Protein AF-A0A7T4YGW3-F1 (afdb_monomer)

Mean predicted aligned error: 8.23 Å

pLDDT: mean 82.44, std 10.46, range [55.91, 94.25]

Solvent-accessible surface area (backbone atoms only — not comparable to full-atom values): 4177 Å² total; per-residue (Å²): 128,96,67,61,78,91,74,65,68,73,78,86,70,78,62,88,58,62,56,52,52,70,69,59,38,51,55,56,32,34,78,68,73,73,41,52,87,90,83,48,70,87,66,89,67,79,90,45,72,46,76,87,79,81,75,76,79,83,128

Secondary structure (DSSP, 8-state):
----GGG--SGGG-PPPSB--HHHHHHHHHHTTS--TTT--SSSPPP-B-----PPPP-

Sequence (59 aa):
MSIDPSLKSGSGLSKHRNVLTRAERIEKLAANGKFDKDSGDPLGLPKVGSRKVVTGKKK

Foldseek 3Di:
DDDDPVPPDPPPPVDDDFFDDLVVLQVVCVVVVNADPPPGDSPPGDTDTDDDDDDDDDD

Structure (mmCIF, N/CA/C/O backbone):
data_AF-A0A7T4YGW3-F1
#
_entry.id   AF-A0A7T4YGW3-F1
#
loop_
_atom_site.group_PDB
_atom_site.id
_atom_site.type_symbol
_atom_site.label_atom_id
_atom_site.label_alt_id
_atom_site.label_comp_id
_atom_site.label_asym_id
_atom_site.label_entity_id
_atom_site.label_seq_id
_atom_site.pdbx_PDB_ins_code
_atom_site.Cartn_x
_atom_site.Cartn_y
_atom_site.Cartn_z
_atom_site.occupancy
_atom_site.B_iso_or_equiv
_atom_site.auth_seq_id
_atom_site.auth_comp_id
_atom_site.auth_asym_id
_atom_site.auth_atom_id
_atom_site.pdbx_PDB_model_num
ATOM 1 N N . MET A 1 1 ? 0.750 4.153 6.435 1.00 60.44 1 MET A N 1
ATOM 2 C CA . MET A 1 1 ? 0.859 5.588 6.759 1.00 60.44 1 MET A CA 1
ATOM 3 C C . MET A 1 1 ? 2.119 5.713 7.579 1.00 60.44 1 MET A C 1
ATOM 5 O O . MET A 1 1 ? 2.214 5.006 8.574 1.00 60.44 1 MET A O 1
ATOM 9 N N . SER A 1 2 ? 3.111 6.458 7.100 1.00 60.78 2 SER A N 1
ATOM 10 C CA . SER A 1 2 ? 4.309 6.738 7.890 1.00 60.78 2 SER A CA 1
ATOM 11 C C . SER A 1 2 ? 3.884 7.578 9.088 1.00 60.78 2 SER A C 1
ATOM 13 O O . SER A 1 2 ? 3.259 8.621 8.913 1.00 60.78 2 SER A O 1
ATOM 15 N N . ILE A 1 3 ? 4.154 7.079 10.286 1.00 73.56 3 ILE A N 1
ATOM 16 C CA . ILE A 1 3 ? 4.018 7.830 11.527 1.00 73.56 3 ILE A CA 1
ATOM 17 C C . ILE A 1 3 ? 5.421 7.964 12.099 1.00 73.56 3 ILE A C 1
ATOM 19 O O . ILE A 1 3 ? 6.206 7.01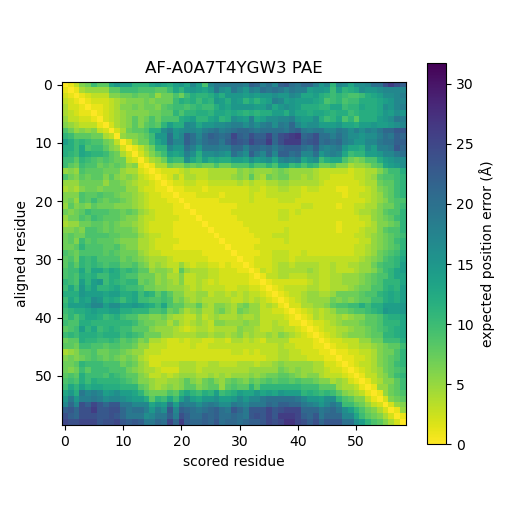7 11.994 1.00 73.56 3 ILE A O 1
ATOM 23 N N . ASP A 1 4 ? 5.743 9.131 12.641 1.00 82.31 4 ASP A N 1
ATOM 24 C CA . ASP A 1 4 ? 7.015 9.304 13.328 1.00 82.31 4 ASP A CA 1
ATOM 25 C C . ASP A 1 4 ? 7.088 8.332 14.524 1.00 82.31 4 ASP A C 1
ATOM 27 O O . ASP A 1 4 ? 6.078 8.168 15.221 1.00 82.31 4 ASP A O 1
ATOM 31 N N . PRO A 1 5 ? 8.224 7.653 14.770 1.00 76.88 5 PRO A N 1
ATOM 32 C CA . PRO A 1 5 ? 8.346 6.686 15.859 1.00 76.88 5 PRO A CA 1
ATOM 33 C C . PRO A 1 5 ? 7.965 7.245 17.237 1.00 76.88 5 PRO A C 1
ATOM 35 O O . PRO A 1 5 ? 7.433 6.490 18.052 1.00 76.88 5 PRO A O 1
ATOM 38 N N . SER A 1 6 ? 8.170 8.546 17.480 1.00 81.62 6 SER A N 1
ATOM 39 C CA . SER A 1 6 ? 7.809 9.212 18.742 1.00 81.62 6 SER A CA 1
ATOM 40 C C . SER A 1 6 ? 6.295 9.329 18.963 1.00 81.62 6 SER A C 1
ATOM 42 O O . SER A 1 6 ? 5.833 9.366 20.100 1.00 81.62 6 SER A O 1
ATOM 44 N N . LEU A 1 7 ? 5.501 9.317 17.887 1.00 75.94 7 LEU A N 1
ATOM 45 C CA . LEU A 1 7 ? 4.037 9.435 17.911 1.00 75.94 7 LEU A CA 1
ATOM 46 C C . LEU A 1 7 ? 3.326 8.072 17.971 1.00 75.94 7 LEU A C 1
ATOM 48 O O . LEU A 1 7 ? 2.103 7.984 17.831 1.00 75.94 7 LEU A O 1
ATOM 52 N N . LYS A 1 8 ? 4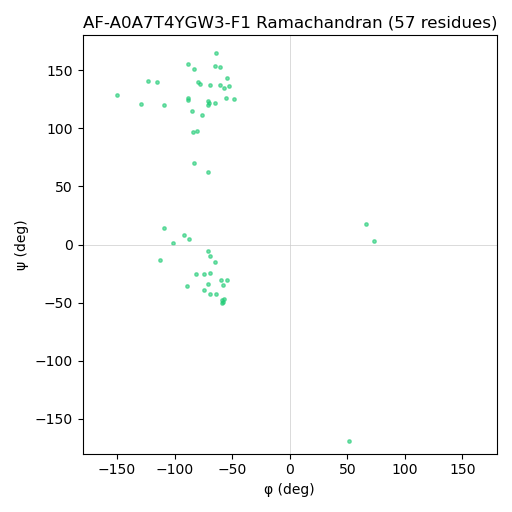.076 6.981 18.155 1.00 73.06 8 LYS A N 1
ATOM 53 C CA . LYS A 1 8 ? 3.558 5.610 18.153 1.00 73.06 8 LYS A CA 1
ATOM 54 C C . LYS A 1 8 ? 2.989 5.234 19.532 1.00 73.06 8 LYS A C 1
ATOM 56 O O . LYS A 1 8 ? 3.550 4.411 20.248 1.00 73.06 8 LYS A O 1
ATOM 61 N N . SER A 1 9 ? 1.861 5.830 19.915 1.00 68.94 9 SER A N 1
ATOM 62 C CA . SER A 1 9 ? 1.146 5.507 21.158 1.00 68.94 9 SER A CA 1
ATOM 63 C C . SER A 1 9 ? 0.280 4.243 21.009 1.00 68.94 9 SER A C 1
ATOM 65 O O . SER A 1 9 ? -0.842 4.300 20.517 1.00 68.94 9 SER A O 1
ATOM 67 N N . GLY A 1 10 ? 0.783 3.080 21.443 1.00 69.94 10 GLY A N 1
ATOM 68 C CA . GLY A 1 10 ? -0.006 1.843 21.611 1.00 69.94 10 GLY A CA 1
ATOM 69 C C . GLY A 1 10 ? -0.861 1.380 20.407 1.00 69.94 10 GLY A C 1
ATOM 70 O O . GLY A 1 10 ? -0.733 1.852 19.279 1.00 69.94 10 GLY A O 1
ATOM 71 N N . SER A 1 11 ? -1.750 0.402 20.625 1.00 65.69 11 SER A N 1
ATOM 72 C CA . SER A 1 11 ? -2.554 -0.246 19.565 1.00 65.69 11 SER A CA 1
ATOM 73 C C . SER A 1 11 ? -3.668 0.628 18.960 1.00 65.69 11 SER A C 1
ATOM 75 O O . SER A 1 11 ? -4.293 0.224 17.976 1.00 65.69 11 SER A O 1
ATOM 77 N N . GLY A 1 12 ? -3.901 1.837 19.488 1.00 60.94 12 GLY A N 1
ATOM 78 C CA . GLY A 1 12 ? -5.018 2.716 19.107 1.00 60.94 12 GLY A CA 1
ATOM 79 C C . GLY A 1 12 ? -4.984 3.223 17.658 1.00 60.94 12 GLY A C 1
ATOM 80 O O . GLY A 1 12 ? -5.997 3.681 17.129 1.00 60.94 12 GLY A O 1
ATOM 81 N N . LEU A 1 13 ? -3.838 3.103 16.982 1.00 62.31 13 LEU A N 1
ATOM 82 C CA . LEU A 1 13 ? -3.643 3.515 15.589 1.00 62.31 13 LEU A CA 1
ATOM 83 C C . LEU A 1 13 ? -3.483 2.342 14.612 1.00 62.31 13 LEU A C 1
ATOM 85 O O . LEU A 1 13 ? -3.108 2.569 13.458 1.00 62.31 13 LEU A O 1
ATOM 89 N N . SER A 1 14 ? -3.819 1.108 15.015 1.00 70.38 14 SER A N 1
ATOM 90 C CA . SER A 1 14 ? -3.925 -0.045 14.103 1.00 70.38 14 SER A CA 1
ATOM 91 C C . SER A 1 14 ? -5.160 0.084 13.198 1.00 70.38 14 SER A C 1
ATOM 93 O O . SER A 1 14 ? -6.124 -0.679 13.255 1.00 70.38 14 SER A O 1
ATOM 95 N N . LYS A 1 15 ? -5.174 1.134 12.377 1.00 75.44 15 LYS A N 1
ATOM 96 C CA . LYS A 1 15 ? -6.212 1.397 11.387 1.00 75.44 15 LYS A CA 1
ATOM 97 C C . LYS A 1 15 ? -5.914 0.598 10.127 1.00 75.44 15 LYS A C 1
ATOM 99 O O . LYS A 1 15 ? -4.765 0.332 9.768 1.00 75.44 15 LYS A O 1
ATOM 104 N N . HIS A 1 16 ? -6.977 0.252 9.416 1.00 81.44 16 HIS A N 1
ATOM 105 C CA . HIS A 1 16 ? -6.867 -0.316 8.083 1.00 81.44 16 HIS A CA 1
ATOM 106 C C . HIS A 1 16 ? -6.091 0.639 7.153 1.00 81.44 16 HIS A C 1
ATOM 108 O O . HIS A 1 16 ? -6.331 1.846 7.140 1.00 81.44 16 HIS A O 1
ATOM 114 N N . ARG A 1 17 ? -5.150 0.097 6.371 1.00 85.81 17 ARG A N 1
ATOM 115 C CA . ARG A 1 17 ? -4.372 0.866 5.388 1.00 85.81 17 ARG A CA 1
ATOM 116 C C . ARG A 1 17 ? -5.187 1.080 4.116 1.00 85.81 17 ARG A C 1
ATOM 118 O O . ARG A 1 17 ? -5.825 0.153 3.649 1.00 85.81 17 ARG A O 1
ATOM 125 N N . ASN A 1 18 ? -5.121 2.266 3.517 1.00 87.00 18 ASN A N 1
ATOM 126 C CA . ASN A 1 18 ? -5.874 2.557 2.288 1.00 87.00 18 ASN A CA 1
ATOM 127 C C . ASN A 1 18 ? -5.187 2.035 1.017 1.00 87.00 18 ASN A C 1
ATOM 129 O O . ASN A 1 18 ? -5.857 1.763 0.027 1.00 87.00 18 ASN A O 1
ATOM 133 N N . VAL A 1 19 ? -3.861 1.881 1.037 1.00 91.44 19 VAL A N 1
ATOM 134 C CA . VAL A 1 19 ? -3.055 1.404 -0.097 1.00 91.44 19 VAL A CA 1
ATOM 135 C C . VAL A 1 19 ? -2.270 0.175 0.345 1.00 91.44 19 VAL A C 1
ATOM 137 O O . VAL A 1 19 ? -1.778 0.128 1.476 1.00 91.44 19 VAL A O 1
ATOM 140 N N . LEU A 1 20 ? -2.175 -0.805 -0.548 1.00 91.62 20 LEU A N 1
ATOM 141 C CA . LEU A 1 20 ? -1.376 -2.010 -0.359 1.00 91.62 20 LEU A CA 1
ATOM 142 C C . LEU A 1 20 ? 0.124 -1.689 -0.275 1.00 91.62 20 LEU A C 1
ATOM 144 O O . LEU A 1 20 ? 0.601 -0.687 -0.824 1.00 91.62 20 LEU A O 1
ATOM 148 N N . THR A 1 21 ? 0.881 -2.547 0.405 1.00 91.25 21 THR A N 1
ATOM 149 C CA . THR A 1 21 ? 2.349 -2.451 0.427 1.00 91.25 21 THR A CA 1
ATOM 150 C C . THR A 1 21 ? 2.920 -2.671 -0.968 1.00 91.25 21 THR A C 1
ATOM 152 O O . THR A 1 21 ? 2.236 -3.126 -1.880 1.00 91.25 21 THR A O 1
ATOM 155 N N . ARG A 1 22 ? 4.187 -2.312 -1.185 1.00 92.38 22 ARG A N 1
ATOM 156 C CA . ARG A 1 22 ? 4.813 -2.484 -2.502 1.00 92.38 22 ARG A CA 1
ATOM 157 C C . ARG A 1 22 ? 4.768 -3.944 -2.976 1.00 92.38 22 ARG A C 1
ATOM 159 O O . ARG A 1 22 ? 4.343 -4.165 -4.101 1.00 92.38 22 ARG A O 1
ATOM 166 N N . ALA A 1 23 ? 5.118 -4.900 -2.114 1.00 91.62 23 ALA A N 1
ATOM 167 C CA . ALA A 1 23 ? 5.055 -6.330 -2.428 1.00 91.62 23 ALA A CA 1
ATOM 168 C C . ALA A 1 23 ? 3.628 -6.769 -2.804 1.00 91.62 23 ALA A C 1
ATOM 170 O O . ALA A 1 23 ? 3.404 -7.284 -3.895 1.00 91.62 23 ALA A O 1
ATOM 171 N N . GLU A 1 24 ? 2.641 -6.420 -1.972 1.00 92.88 24 GLU A N 1
ATOM 172 C CA . GLU A 1 24 ? 1.221 -6.698 -2.239 1.00 92.88 24 GLU A CA 1
ATOM 173 C C . GLU A 1 24 ? 0.738 -6.065 -3.565 1.00 92.88 24 GLU A C 1
ATOM 175 O O . GLU A 1 24 ? -0.104 -6.622 -4.271 1.00 92.88 24 GLU A O 1
ATOM 180 N N . ARG A 1 25 ? 1.253 -4.881 -3.929 1.00 94.25 25 ARG A N 1
ATOM 181 C CA . ARG A 1 25 ? 0.927 -4.224 -5.205 1.00 94.25 25 ARG A CA 1
ATOM 182 C C . ARG A 1 25 ? 1.510 -4.960 -6.400 1.00 94.25 25 ARG A C 1
ATOM 184 O O . ARG A 1 25 ? 0.795 -5.103 -7.385 1.00 94.25 25 ARG A O 1
ATOM 191 N N . ILE A 1 26 ? 2.758 -5.413 -6.313 1.00 93.19 26 ILE A N 1
ATOM 192 C CA . ILE A 1 26 ? 3.417 -6.193 -7.370 1.00 93.19 26 ILE A CA 1
ATOM 193 C C . ILE A 1 26 ? 2.608 -7.454 -7.659 1.00 93.19 26 ILE A C 1
ATOM 195 O O . ILE A 1 26 ? 2.238 -7.700 -8.803 1.00 93.19 26 ILE A O 1
ATOM 199 N N . GLU A 1 27 ? 2.245 -8.203 -6.620 1.00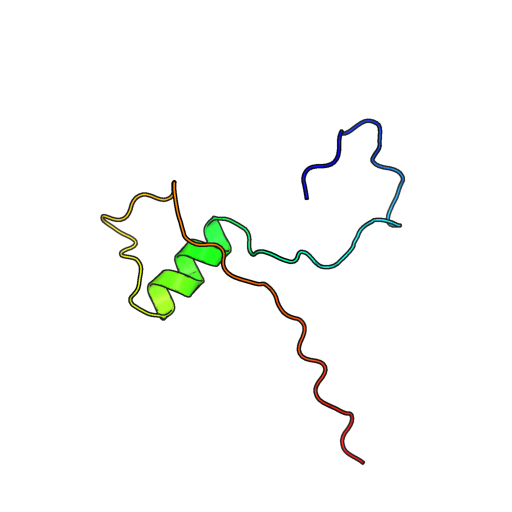 93.44 27 GLU A N 1
ATOM 200 C CA . GLU A 1 27 ? 1.444 -9.422 -6.756 1.00 93.44 27 GLU A CA 1
ATOM 201 C C . GLU A 1 27 ? 0.090 -9.149 -7.410 1.00 93.44 27 GLU A C 1
ATOM 203 O O . GLU A 1 27 ? -0.292 -9.824 -8.367 1.00 93.44 27 GLU A O 1
ATOM 208 N N . LYS A 1 28 ? -0.621 -8.118 -6.940 1.00 93.25 28 LYS A N 1
ATOM 209 C CA . LYS A 1 28 ? -1.955 -7.780 -7.444 1.00 93.25 28 LYS A CA 1
ATOM 210 C C . LYS A 1 28 ? -1.934 -7.204 -8.860 1.00 93.25 28 LYS A C 1
ATOM 212 O O . LYS A 1 28 ? -2.876 -7.421 -9.616 1.00 93.25 28 LYS A O 1
ATOM 217 N N . LEU 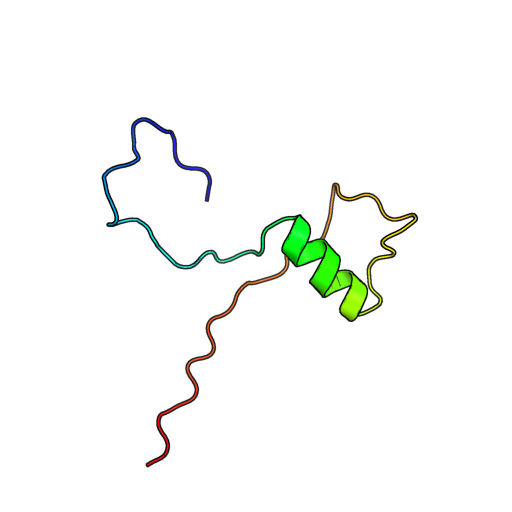A 1 29 ? -0.902 -6.450 -9.234 1.00 93.31 29 LEU A N 1
ATOM 218 C CA . LEU A 1 29 ? -0.748 -5.937 -10.597 1.00 93.31 29 LEU A CA 1
ATOM 219 C C . LEU A 1 29 ? -0.317 -7.040 -11.562 1.00 93.31 29 LEU A C 1
ATOM 221 O O . LEU A 1 29 ? -0.860 -7.099 -12.663 1.00 93.31 29 LEU A O 1
ATOM 225 N N . ALA A 1 30 ? 0.565 -7.941 -11.131 1.00 92.81 30 ALA A N 1
ATOM 226 C CA . ALA A 1 30 ? 0.965 -9.102 -11.917 1.00 92.81 30 ALA A CA 1
ATOM 227 C C . ALA A 1 30 ? -0.207 -10.061 -12.153 1.00 92.81 30 ALA A C 1
ATOM 229 O O . ALA A 1 30 ? -0.420 -10.498 -13.277 1.00 92.81 30 ALA A O 1
ATOM 230 N N . ALA A 1 31 ? -1.034 -10.314 -11.132 1.00 92.31 31 ALA A N 1
ATOM 231 C CA . ALA A 1 31 ? -2.257 -11.107 -11.284 1.00 92.31 31 ALA A CA 1
ATOM 232 C C . ALA A 1 31 ? -3.246 -10.491 -12.293 1.00 92.31 31 ALA A C 1
ATOM 234 O O . ALA A 1 31 ? -3.976 -11.209 -12.964 1.00 92.31 31 ALA A O 1
ATOM 235 N N . ASN A 1 32 ? -3.249 -9.161 -12.427 1.00 90.75 32 ASN A N 1
ATOM 236 C CA . ASN A 1 32 ? -4.071 -8.441 -13.400 1.00 90.75 32 ASN A CA 1
ATOM 237 C C . ASN A 1 32 ? -3.391 -8.279 -14.775 1.00 90.75 32 ASN A C 1
ATOM 239 O O . ASN A 1 32 ? -3.922 -7.550 -15.613 1.00 90.75 32 ASN A O 1
ATOM 243 N N . GLY A 1 33 ? -2.209 -8.869 -14.992 1.00 89.88 33 GLY A N 1
ATOM 244 C CA . GLY A 1 33 ? -1.436 -8.733 -16.233 1.00 89.88 33 GLY A CA 1
ATOM 245 C C . GLY A 1 33 ? -0.895 -7.321 -16.494 1.00 89.88 33 GLY A C 1
ATOM 246 O O . GLY A 1 33 ? -0.555 -6.989 -17.622 1.00 89.88 33 GLY A O 1
ATOM 247 N N . LYS A 1 34 ? -0.845 -6.460 -15.468 1.00 87.56 34 LYS A N 1
ATOM 248 C CA . LYS A 1 34 ? -0.422 -5.048 -15.569 1.00 87.56 34 LYS A CA 1
ATOM 249 C C . LYS A 1 34 ? 1.006 -4.799 -15.085 1.00 87.56 34 LYS A C 1
ATOM 251 O O . LYS A 1 34 ? 1.433 -3.649 -15.032 1.00 87.56 34 LYS A O 1
ATOM 256 N N . PHE A 1 35 ? 1.705 -5.845 -14.660 1.00 90.81 35 PHE A N 1
ATOM 257 C CA . PHE A 1 35 ? 3.080 -5.771 -14.187 1.00 90.81 35 PHE A CA 1
ATOM 258 C C . PHE A 1 35 ? 3.791 -7.087 -14.484 1.00 90.81 35 PHE A C 1
ATOM 260 O O . PHE A 1 35 ? 3.278 -8.148 -14.129 1.00 90.81 35 PHE A O 1
ATOM 267 N N . ASP A 1 36 ? 4.958 -6.999 -15.112 1.00 88.62 36 ASP A N 1
ATOM 268 C CA . ASP A 1 36 ? 5.861 -8.130 -15.286 1.00 88.62 36 ASP A CA 1
ATOM 269 C C . ASP A 1 36 ? 6.797 -8.211 -14.075 1.00 88.62 36 ASP A C 1
ATOM 271 O O . ASP A 1 36 ? 7.441 -7.226 -13.718 1.00 88.62 36 ASP A O 1
ATOM 275 N N . LYS A 1 37 ? 6.844 -9.372 -13.421 1.00 85.44 37 LYS A N 1
ATOM 276 C CA . LYS A 1 37 ? 7.670 -9.578 -12.225 1.00 85.44 37 LYS A CA 1
ATOM 277 C C . LYS A 1 37 ? 9.155 -9.698 -12.546 1.00 85.44 37 LYS A C 1
ATOM 279 O O . LYS A 1 37 ? 9.957 -9.405 -11.664 1.00 85.44 37 LYS A O 1
ATOM 284 N N . ASP A 1 38 ? 9.492 -10.113 -13.762 1.00 85.44 38 ASP A N 1
ATOM 285 C CA . ASP A 1 38 ? 10.871 -10.410 -14.140 1.00 85.44 38 ASP A CA 1
ATOM 286 C C . ASP A 1 38 ? 11.584 -9.165 -14.683 1.00 85.44 38 ASP A C 1
ATOM 288 O O . ASP A 1 38 ? 12.763 -8.952 -14.405 1.00 85.44 38 ASP A O 1
ATOM 292 N N . SER A 1 39 ? 10.862 -8.308 -15.413 1.00 85.75 39 SER A N 1
ATOM 293 C CA . SER A 1 39 ? 11.420 -7.104 -16.049 1.00 85.75 39 SER A CA 1
ATOM 294 C C . SER A 1 39 ? 10.913 -5.774 -15.477 1.00 85.75 39 SER A C 1
ATOM 296 O O . SER A 1 39 ? 11.478 -4.718 -15.769 1.00 85.75 39 SER A O 1
ATOM 298 N N . GLY A 1 40 ? 9.843 -5.790 -14.678 1.00 82.75 40 GLY A N 1
ATOM 299 C CA . GLY A 1 40 ? 9.190 -4.577 -14.196 1.00 82.75 40 GLY A CA 1
ATOM 300 C C . GLY A 1 40 ? 9.933 -3.893 -13.049 1.00 82.75 40 GLY A C 1
ATOM 301 O O . GLY A 1 40 ? 10.352 -4.531 -12.084 1.00 82.75 40 GLY A O 1
ATOM 302 N N . ASP A 1 41 ? 10.021 -2.560 -13.102 1.00 87.00 41 ASP A N 1
ATOM 303 C CA . ASP A 1 41 ? 10.583 -1.767 -12.007 1.00 87.00 41 ASP A CA 1
ATOM 304 C C . ASP A 1 41 ? 9.629 -1.758 -10.787 1.00 87.00 41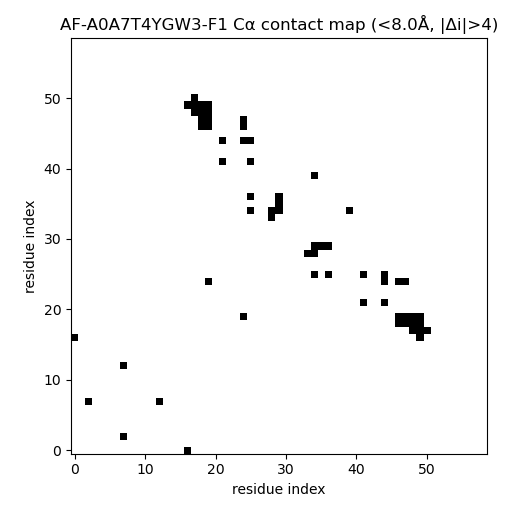 ASP A C 1
ATOM 306 O O . ASP A 1 41 ? 8.465 -1.351 -10.897 1.00 87.00 41 ASP A O 1
ATOM 310 N N . PRO A 1 42 ? 10.081 -2.185 -9.592 1.00 85.44 42 PRO A N 1
ATOM 311 C CA . PRO A 1 42 ? 9.287 -2.122 -8.364 1.00 85.44 42 PRO A CA 1
ATOM 312 C C . PRO A 1 42 ? 9.055 -0.687 -7.840 1.00 85.44 42 PRO A C 1
ATOM 314 O O . PRO A 1 42 ? 8.266 -0.482 -6.899 1.00 85.44 42 PRO A O 1
ATOM 317 N N . LEU A 1 43 ? 9.736 0.319 -8.395 1.00 88.00 43 LEU A N 1
ATOM 318 C CA . LEU A 1 43 ? 9.521 1.741 -8.122 1.00 88.00 43 LEU A CA 1
ATOM 319 C C . LEU A 1 43 ? 8.457 2.329 -9.071 1.00 88.00 43 LEU A C 1
ATOM 321 O O . LEU A 1 43 ? 8.140 1.782 -10.114 1.00 88.00 43 LEU A O 1
ATOM 325 N N . GLY A 1 44 ? 7.789 3.413 -8.665 1.00 85.81 44 GLY A N 1
ATOM 326 C CA . GLY A 1 44 ? 6.789 4.078 -9.523 1.00 85.81 44 GLY A CA 1
ATOM 327 C C . GLY A 1 44 ? 5.441 3.358 -9.725 1.00 85.81 44 GLY A C 1
ATOM 328 O O . GLY A 1 44 ? 4.577 3.883 -10.420 1.00 85.81 44 GLY A O 1
ATOM 329 N N . LEU A 1 45 ? 5.203 2.205 -9.086 1.00 89.69 45 LEU A N 1
ATOM 330 C CA . LEU A 1 45 ? 3.950 1.449 -9.243 1.00 89.69 45 LEU A CA 1
ATOM 331 C C . LEU A 1 45 ? 2.684 2.283 -8.953 1.00 89.69 45 LEU A C 1
ATOM 3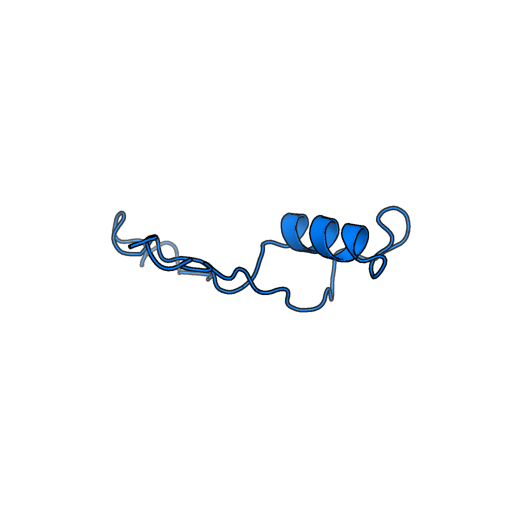33 O O . LEU A 1 45 ? 2.660 3.037 -7.965 1.00 89.69 45 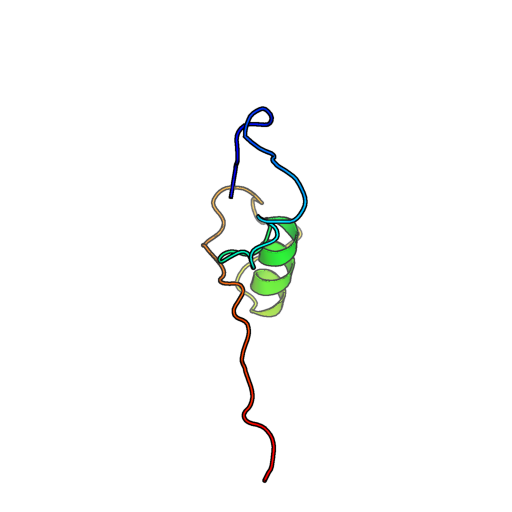LEU A O 1
ATOM 337 N N . PRO A 1 46 ? 1.580 2.063 -9.697 1.00 90.88 46 PRO A N 1
ATOM 338 C CA . PRO A 1 46 ? 0.306 2.725 -9.440 1.00 90.88 46 PRO A CA 1
ATOM 339 C C . PRO A 1 46 ? -0.230 2.400 -8.037 1.00 90.88 46 PRO A C 1
ATOM 341 O O . PRO A 1 46 ? 0.070 1.362 -7.432 1.00 90.88 46 PRO A O 1
ATOM 344 N N . LYS A 1 47 ? -1.028 3.310 -7.469 1.00 92.00 47 LYS A N 1
ATOM 345 C CA . LYS A 1 47 ? -1.647 3.106 -6.151 1.00 92.00 47 LYS A CA 1
ATOM 346 C C . LYS A 1 47 ? -2.743 2.046 -6.265 1.00 92.00 47 LYS A C 1
ATOM 348 O O . LYS A 1 47 ? -3.727 2.250 -6.967 1.00 92.00 47 LYS A O 1
ATOM 353 N N . VAL A 1 48 ? -2.606 0.945 -5.527 1.00 92.69 48 VAL A N 1
ATOM 354 C CA . VAL A 1 48 ? -3.641 -0.096 -5.453 1.00 92.69 48 VAL A CA 1
ATOM 355 C C . VAL A 1 48 ? -4.294 -0.061 -4.081 1.00 92.69 48 VAL A C 1
ATOM 357 O O . VAL A 1 48 ? -3.626 -0.215 -3.057 1.00 92.69 48 VAL A O 1
ATOM 360 N N . GLY A 1 49 ? -5.607 0.164 -4.071 1.00 91.38 49 GLY A N 1
ATOM 361 C CA . GLY A 1 49 ? -6.381 0.263 -2.843 1.00 91.38 49 GLY A CA 1
ATOM 362 C C . GLY A 1 49 ? -6.498 -1.074 -2.112 1.00 91.38 49 GLY A C 1
ATOM 363 O O . GLY A 1 49 ? -6.788 -2.106 -2.727 1.00 91.38 49 GLY A O 1
ATOM 364 N N . SER A 1 50 ? -6.334 -1.032 -0.792 1.00 89.94 50 SER A N 1
ATOM 365 C CA . SER A 1 50 ? -6.871 -2.048 0.113 1.00 89.94 50 SER A CA 1
ATOM 366 C C . SER A 1 50 ? -8.280 -1.596 0.479 1.00 89.94 50 SER A C 1
ATOM 368 O O . SER A 1 50 ? -8.467 -0.452 0.884 1.00 89.94 50 SER A O 1
ATOM 370 N N . ARG A 1 51 ? -9.293 -2.433 0.256 1.00 86.94 51 ARG A N 1
ATOM 371 C CA . ARG A 1 51 ? -10.695 -2.111 0.556 1.00 86.94 51 ARG A CA 1
ATOM 372 C C . ARG A 1 51 ? -11.270 -3.257 1.373 1.00 86.94 51 ARG A C 1
ATOM 374 O O . ARG A 1 51 ? -11.295 -4.386 0.891 1.00 86.94 51 ARG A O 1
ATOM 381 N N . LYS A 1 52 ? -11.748 -2.973 2.587 1.00 82.50 52 LYS A N 1
ATOM 382 C CA . LYS A 1 52 ? -12.613 -3.903 3.317 1.00 82.50 52 LYS A CA 1
ATOM 383 C C . LYS A 1 52 ? -14.005 -3.822 2.705 1.00 82.50 52 LYS A C 1
ATOM 385 O O . LYS A 1 52 ? -14.668 -2.797 2.829 1.00 82.50 52 LYS A O 1
ATOM 390 N N . VAL A 1 53 ? -14.430 -4.885 2.037 1.00 81.81 53 VAL A N 1
ATOM 391 C CA . VAL A 1 53 ? -15.822 -5.026 1.613 1.00 81.81 53 VAL A CA 1
ATOM 392 C C . VAL A 1 53 ? -16.582 -5.619 2.794 1.00 81.81 53 VAL A C 1
ATOM 394 O O . VAL A 1 53 ? -16.291 -6.736 3.211 1.00 81.81 53 VAL A O 1
ATOM 397 N N . VAL A 1 54 ? -17.514 -4.860 3.371 1.00 78.31 54 VAL A N 1
ATOM 398 C CA . VAL A 1 54 ? -18.471 -5.408 4.339 1.00 78.31 54 VAL A CA 1
ATOM 399 C C . VAL A 1 54 ? -19.605 -6.006 3.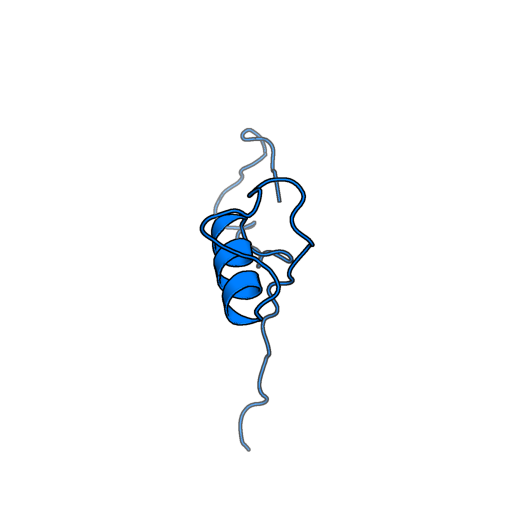519 1.00 78.31 54 VAL A C 1
ATOM 401 O O . VAL A 1 54 ? -20.475 -5.283 3.041 1.00 78.31 54 VAL A O 1
ATOM 404 N N . THR A 1 55 ? -19.572 -7.315 3.284 1.00 77.38 55 THR A N 1
ATOM 405 C CA . THR A 1 55 ? -20.737 -8.009 2.736 1.00 77.38 55 THR A CA 1
ATOM 406 C C . THR A 1 55 ? -21.802 -8.048 3.828 1.00 77.38 55 THR A C 1
ATOM 408 O O . THR A 1 55 ? -21.546 -8.495 4.946 1.00 77.38 55 THR A O 1
ATOM 411 N N . GLY A 1 56 ? -22.977 -7.481 3.540 1.00 71.75 56 GLY A N 1
ATOM 412 C CA . GLY A 1 56 ? -24.085 -7.425 4.490 1.00 71.75 56 GLY A CA 1
ATOM 413 C C . GLY A 1 56 ? -24.394 -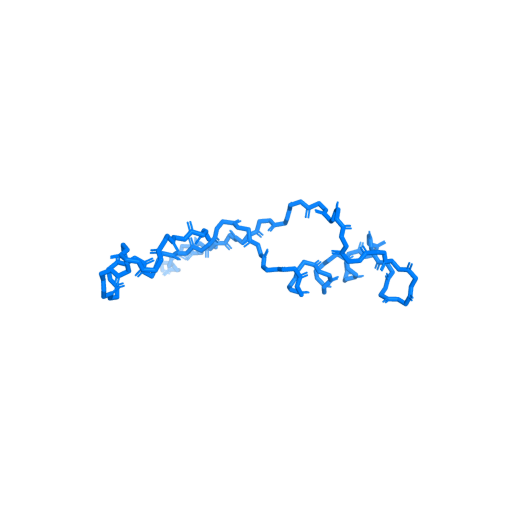8.816 5.041 1.00 71.75 56 GLY A C 1
ATOM 414 O O . GLY A 1 56 ? -24.405 -9.796 4.293 1.00 71.75 56 GLY A O 1
ATOM 415 N N . LYS A 1 57 ? -24.610 -8.903 6.359 1.00 66.81 57 LYS A N 1
ATOM 416 C CA . LYS A 1 57 ? -25.078 -10.124 7.027 1.00 66.81 57 LYS A CA 1
ATOM 417 C C . LYS A 1 57 ? -26.284 -10.654 6.244 1.00 66.81 57 LYS A C 1
ATOM 419 O O . LYS A 1 57 ? -27.231 -9.899 6.028 1.00 66.81 57 LYS A O 1
ATOM 424 N N . LYS A 1 58 ? -26.242 -11.919 5.808 1.00 66.44 58 LYS A N 1
ATOM 425 C CA . LYS A 1 58 ? -27.444 -12.583 5.287 1.00 66.44 58 LYS A CA 1
ATOM 426 C C . LYS A 1 58 ? -28.521 -12.483 6.371 1.00 66.44 58 LYS A C 1
ATOM 428 O O . LYS A 1 58 ? -28.230 -12.792 7.528 1.00 66.44 58 LYS A O 1
ATOM 433 N N . LYS A 1 59 ? -29.685 -11.952 5.992 1.00 55.91 59 LYS A N 1
ATOM 434 C CA . LYS A 1 59 ? -30.905 -12.069 6.792 1.00 55.91 59 LYS A CA 1
ATOM 435 C C . LYS A 1 59 ? -31.264 -13.540 6.939 1.00 55.91 59 LYS A C 1
ATOM 437 O O . LYS A 1 59 ? -31.026 -14.280 5.956 1.00 55.91 59 LYS A O 1
#

Radius of gyration: 15.84 Å; Cα contacts (8 Å, |Δi|>4): 31; chains: 1; bounding box: 42×22×38 Å